Protein AF-A0A3M2D7F2-F1 (afdb_monomer)

Radius of gyration: 26.11 Å; Cα contacts (8 Å, |Δi|>4): 103; chains: 1; bounding box: 64×77×33 Å

pLDDT: mean 76.13, std 21.99, range [33.38, 97.88]

Secondary structure (DSSP, 8-state):
--TTTTTTSSTTSSGGGSS----------TTT---SSGGG---HHHHHHHHHHHHSHHHHHHHTS-TTS-HHHHHHHHHHHHHHHHTT-HHHHHHHHHHHHH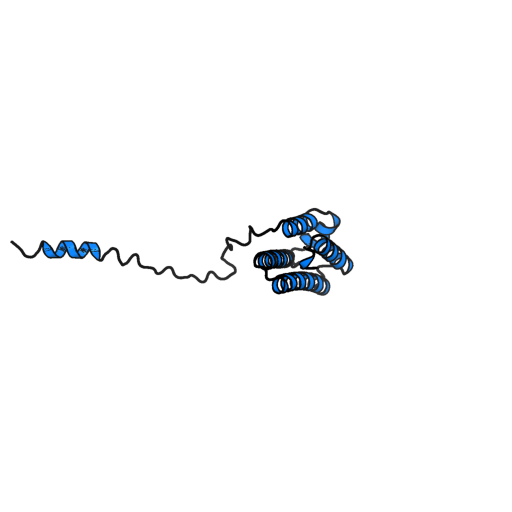HHHHHHHTTSS-HHHHHHHHHHHHHHS-GGG-

Structure (mmCIF, N/CA/C/O backbone):
data_AF-A0A3M2D7F2-F1
#
_entry.id   AF-A0A3M2D7F2-F1
#
loop_
_atom_site.group_PDB
_atom_site.id
_atom_site.type_symbol
_atom_site.label_atom_id
_atom_site.label_alt_id
_atom_site.label_comp_id
_atom_site.label_asym_id
_atom_site.label_entity_id
_atom_site.label_seq_id
_atom_site.pdbx_PDB_ins_code
_atom_site.Cartn_x
_atom_site.Cartn_y
_atom_site.Cartn_z
_atom_site.occupancy
_atom_site.B_iso_or_equiv
_atom_site.auth_seq_id
_atom_site.auth_comp_id
_atom_site.auth_asym_id
_atom_site.auth_atom_id
_atom_site.pdbx_PDB_model_num
ATOM 1 N N . MET A 1 1 ? -47.854 67.200 14.844 1.00 45.31 1 MET A N 1
ATOM 2 C CA . MET A 1 1 ? -46.432 66.848 15.008 1.00 45.31 1 MET A CA 1
ATOM 3 C C . MET A 1 1 ? -46.273 65.528 15.734 1.00 45.31 1 MET A C 1
ATOM 5 O O . MET A 1 1 ? -46.342 65.473 16.948 1.00 45.31 1 MET A O 1
ATOM 9 N N . ASP A 1 2 ? -46.026 64.422 15.066 1.00 41.78 2 ASP A N 1
ATOM 10 C CA . ASP A 1 2 ? -46.533 63.942 13.787 1.00 41.78 2 ASP A CA 1
ATOM 11 C C . ASP A 1 2 ? -46.157 62.465 13.748 1.00 41.78 2 ASP A C 1
ATOM 13 O O . ASP A 1 2 ? -45.165 62.039 14.342 1.00 41.78 2 ASP A O 1
ATOM 17 N N . ARG A 1 3 ? -46.994 61.667 13.094 1.00 46.88 3 ARG A N 1
ATOM 18 C CA . ARG A 1 3 ? -46.949 60.197 13.030 1.00 46.88 3 ARG A CA 1
ATOM 19 C C . ARG A 1 3 ? -45.682 59.619 12.358 1.00 46.88 3 ARG A C 1
ATOM 21 O O . ARG A 1 3 ? -45.641 58.436 12.043 1.00 46.88 3 ARG A O 1
ATOM 28 N N . THR A 1 4 ? -44.641 60.424 12.174 1.00 46.72 4 THR A N 1
ATOM 29 C CA . THR A 1 4 ? -43.382 60.137 11.476 1.00 46.72 4 THR A CA 1
ATOM 30 C C . THR A 1 4 ? -42.337 59.412 12.327 1.00 46.72 4 THR A C 1
ATOM 32 O O . THR A 1 4 ? -41.515 58.688 11.776 1.00 46.72 4 THR A O 1
ATOM 35 N N . VAL A 1 5 ? -42.371 59.516 13.661 1.00 43.91 5 VAL A N 1
ATOM 36 C CA . VAL A 1 5 ? -41.303 58.937 14.511 1.00 43.91 5 VAL A CA 1
ATOM 37 C C . VAL A 1 5 ? -41.438 57.414 14.696 1.00 43.91 5 VAL A C 1
ATOM 39 O O . VAL A 1 5 ? -40.446 56.724 14.910 1.00 43.91 5 VAL A O 1
ATOM 42 N N . LYS A 1 6 ? -42.640 56.841 14.534 1.00 41.06 6 LYS A N 1
ATOM 43 C CA . LYS A 1 6 ? -42.859 55.382 14.661 1.00 41.06 6 LYS A CA 1
ATOM 44 C C . LYS A 1 6 ? -42.494 54.573 13.408 1.00 41.06 6 LYS A C 1
ATOM 46 O O . LYS A 1 6 ? -42.413 53.354 13.493 1.00 41.06 6 LYS A O 1
ATOM 51 N N . LEU A 1 7 ? -42.244 55.228 12.273 1.00 44.34 7 LEU A N 1
ATOM 52 C CA . LEU A 1 7 ? -41.902 54.556 11.012 1.00 44.34 7 LEU A CA 1
ATOM 53 C C . LEU A 1 7 ? -40.397 54.295 10.843 1.00 44.34 7 LEU A C 1
ATOM 55 O O . LEU A 1 7 ? -40.018 53.440 10.052 1.00 44.34 7 LEU A O 1
ATOM 59 N N . ILE A 1 8 ? -39.534 54.968 11.610 1.00 46.22 8 ILE A N 1
ATOM 60 C CA . ILE A 1 8 ? -38.073 54.865 11.433 1.00 46.22 8 ILE A CA 1
ATOM 61 C C . ILE A 1 8 ? -37.470 53.715 12.259 1.00 46.22 8 ILE A C 1
ATOM 63 O O . ILE A 1 8 ? -36.485 53.108 11.847 1.00 46.22 8 ILE A O 1
ATOM 67 N N . ALA A 1 9 ? -38.097 53.321 13.371 1.00 42.78 9 ALA A N 1
ATOM 68 C CA . ALA A 1 9 ? -37.600 52.222 14.206 1.00 42.78 9 ALA A CA 1
ATOM 69 C C . ALA A 1 9 ? -37.859 50.817 13.619 1.00 42.78 9 ALA A C 1
ATOM 71 O O . ALA A 1 9 ? -37.207 49.859 14.020 1.00 42.78 9 ALA A O 1
ATOM 72 N N . ILE A 1 10 ? -38.775 50.684 12.653 1.00 44.88 10 ILE A N 1
ATOM 73 C CA . ILE A 1 10 ? -39.097 49.400 12.002 1.00 44.88 10 ILE A CA 1
ATOM 74 C C . ILE A 1 10 ? -38.230 49.173 10.747 1.00 44.88 10 ILE A C 1
ATOM 76 O O . ILE A 1 10 ? -38.023 48.037 10.328 1.00 44.88 10 ILE A O 1
ATOM 80 N N . ALA A 1 11 ? -37.627 50.230 10.193 1.00 42.97 11 ALA A N 1
ATOM 81 C CA . ALA A 1 11 ? -36.791 50.143 8.994 1.00 42.97 11 ALA A CA 1
ATOM 82 C C . ALA A 1 11 ? -35.358 49.631 9.252 1.00 42.97 11 ALA A C 1
ATOM 84 O O . ALA A 1 11 ? -34.686 49.235 8.305 1.00 42.97 11 ALA A O 1
ATOM 85 N N . MET A 1 12 ? -34.887 49.592 10.506 1.00 42.97 12 MET A N 1
ATOM 86 C CA . MET A 1 12 ? -33.521 49.136 10.833 1.00 42.97 12 MET A CA 1
ATOM 87 C C . MET A 1 12 ? -33.427 47.682 11.326 1.00 42.97 12 MET A C 1
ATOM 89 O O . MET A 1 12 ? -32.324 47.172 11.489 1.00 42.97 12 MET A O 1
ATOM 93 N N . ALA A 1 13 ? -34.553 46.985 11.515 1.00 42.62 13 ALA A N 1
ATOM 94 C CA . ALA A 1 13 ? -34.567 45.564 11.889 1.00 42.62 13 ALA A CA 1
ATOM 95 C C . ALA A 1 13 ? -34.764 44.609 10.691 1.00 42.62 13 ALA A C 1
ATOM 97 O O . ALA A 1 13 ? -34.622 43.399 10.838 1.00 42.62 13 ALA A O 1
ATOM 98 N N . LEU A 1 14 ? -35.063 45.136 9.497 1.00 42.59 14 LEU A N 1
ATOM 99 C CA . LEU A 1 14 ? -35.312 44.346 8.279 1.00 42.59 14 LEU A CA 1
ATOM 100 C C . LEU A 1 14 ? -34.139 44.335 7.285 1.00 42.59 14 LEU A C 1
ATOM 102 O O . LEU A 1 14 ? -34.139 43.537 6.353 1.00 42.59 14 LEU A O 1
ATOM 106 N N . THR A 1 15 ? -33.097 45.136 7.509 1.00 49.09 15 THR A N 1
ATOM 107 C CA . THR A 1 15 ? -31.839 45.086 6.740 1.00 49.09 15 THR A CA 1
ATOM 108 C C . THR A 1 15 ? -30.845 44.041 7.260 1.00 49.09 15 THR A C 1
ATOM 110 O O . THR A 1 15 ? -29.879 43.729 6.571 1.00 49.09 15 THR A O 1
ATOM 113 N N . ALA A 1 16 ? -31.108 43.429 8.420 1.00 45.62 16 ALA A N 1
ATOM 114 C CA . ALA A 1 16 ? -30.289 42.355 8.992 1.00 45.62 16 ALA A CA 1
ATOM 115 C C . ALA A 1 16 ? -30.679 40.936 8.512 1.00 45.62 16 ALA A C 1
ATOM 117 O O . ALA A 1 16 ? -30.051 39.962 8.914 1.00 45.62 16 ALA A O 1
ATOM 118 N N . LEU A 1 17 ? -31.688 40.804 7.639 1.00 47.94 17 LEU A N 1
ATOM 119 C CA . LEU A 1 17 ? -32.205 39.515 7.142 1.00 47.94 17 LEU A CA 1
ATOM 120 C C . LEU A 1 17 ? -31.949 39.252 5.649 1.00 47.94 17 LEU A C 1
ATOM 122 O O . LEU A 1 17 ? -32.440 38.265 5.112 1.00 47.94 17 LEU A O 1
ATOM 126 N N . MET A 1 18 ? -31.136 40.076 4.982 1.00 45.03 18 MET A N 1
ATOM 127 C CA . MET A 1 18 ? -30.613 39.757 3.640 1.00 45.03 18 MET A CA 1
ATOM 128 C C . MET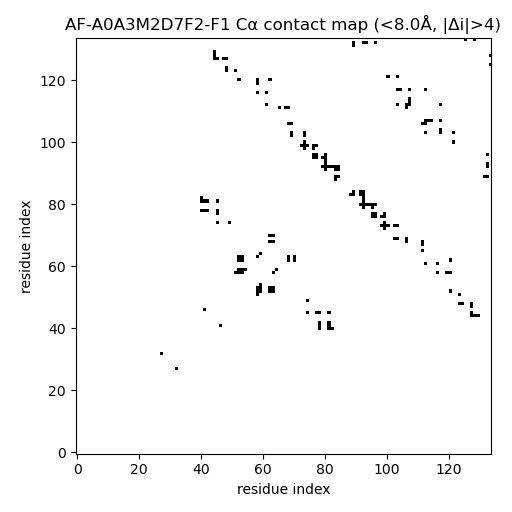 A 1 18 ? -29.109 39.440 3.629 1.00 45.03 18 MET A C 1
ATOM 130 O O . MET A 1 18 ? -28.521 39.225 2.576 1.00 45.03 18 MET A O 1
ATOM 134 N N . TRP A 1 19 ? -28.517 39.275 4.818 1.00 50.19 19 TRP A N 1
ATOM 135 C CA . TRP A 1 19 ? -27.337 38.432 5.072 1.00 50.19 19 TRP A CA 1
ATOM 136 C C . TRP A 1 19 ? -27.761 36.969 5.314 1.00 50.19 19 TRP A C 1
ATOM 138 O O . TRP A 1 19 ? -27.302 36.293 6.229 1.00 50.19 19 TRP A O 1
ATOM 148 N N . GLY A 1 20 ? -28.708 36.492 4.508 1.00 40.38 20 GLY A N 1
ATOM 149 C CA . GLY A 1 20 ? -29.289 35.161 4.595 1.00 40.38 20 GLY A CA 1
ATOM 150 C C . GLY A 1 20 ? -28.922 34.345 3.369 1.00 40.38 20 GLY A C 1
ATOM 151 O O . GLY A 1 20 ? -29.692 34.284 2.422 1.00 40.38 20 GLY A O 1
ATOM 152 N N . GLY A 1 21 ? -27.736 33.741 3.407 1.00 46.91 21 GLY A N 1
ATOM 153 C CA . GLY A 1 21 ? -27.504 32.407 2.860 1.00 46.91 21 GLY A CA 1
ATOM 154 C C . GLY A 1 21 ? -28.027 32.116 1.454 1.00 46.91 21 GLY A C 1
ATOM 155 O O . GLY A 1 21 ? -28.914 31.290 1.281 1.00 46.91 21 GLY A O 1
ATOM 156 N N . TRP A 1 22 ? -27.345 32.646 0.445 1.00 41.69 22 TRP A N 1
ATOM 157 C CA . TRP A 1 22 ? -26.920 31.775 -0.647 1.00 41.69 22 TRP A CA 1
ATOM 158 C C . TRP A 1 22 ? -25.401 31.685 -0.610 1.00 41.69 22 TRP A C 1
ATOM 160 O O . TRP A 1 22 ? -24.687 32.188 -1.471 1.00 41.69 22 TRP A O 1
ATOM 170 N N . SER A 1 23 ? -24.895 30.965 0.393 1.00 40.62 23 SER A N 1
ATOM 171 C CA . SER A 1 23 ? -23.857 30.002 0.064 1.00 40.62 23 SER A CA 1
ATOM 172 C C . SER A 1 23 ? -24.482 29.097 -0.990 1.00 40.62 23 SER A C 1
ATOM 174 O O . SER A 1 23 ? -25.218 28.161 -0.681 1.00 40.62 23 SER A O 1
ATOM 176 N N . SER A 1 24 ? -24.231 29.397 -2.265 1.00 40.66 24 SER A N 1
ATOM 177 C CA . SER A 1 24 ? -24.163 28.320 -3.231 1.00 40.66 24 SER A CA 1
ATOM 178 C C . SER A 1 24 ? -23.282 27.276 -2.556 1.00 40.66 24 SER A C 1
ATOM 180 O O . SER A 1 24 ? -22.095 27.528 -2.329 1.00 40.66 24 SER A O 1
ATOM 182 N N . MET A 1 25 ? -23.856 26.136 -2.172 1.00 43.34 25 MET A N 1
ATOM 183 C CA . MET A 1 25 ? -23.100 24.899 -2.203 1.00 43.34 25 MET A CA 1
ATOM 184 C C . MET A 1 25 ? -22.663 24.795 -3.658 1.00 43.34 25 MET A C 1
ATOM 186 O O . MET A 1 25 ? -23.358 24.240 -4.506 1.00 43.34 25 MET A O 1
ATOM 190 N N . GLY A 1 26 ? -21.561 25.477 -3.973 1.00 37.84 26 GLY A N 1
ATOM 191 C CA . GLY A 1 26 ? -20.763 25.140 -5.113 1.00 37.84 26 GLY A CA 1
ATOM 192 C C . GLY A 1 26 ? -20.439 23.695 -4.841 1.00 37.84 26 GLY A C 1
ATOM 193 O O . GLY A 1 26 ? -19.699 23.394 -3.907 1.00 37.84 26 GLY A O 1
ATOM 194 N N . TYR A 1 27 ? -21.078 22.810 -5.594 1.00 42.88 27 TYR A N 1
ATOM 195 C CA . TYR A 1 27 ? -20.481 21.533 -5.894 1.00 42.88 27 TYR A CA 1
ATOM 196 C C . TYR A 1 27 ? -19.152 21.903 -6.542 1.00 42.88 27 TYR A C 1
ATOM 198 O O . TYR A 1 27 ? -19.071 22.167 -7.742 1.00 42.88 27 TYR A O 1
ATOM 206 N N . THR A 1 28 ? -18.127 22.073 -5.708 1.00 38.19 28 THR A N 1
ATOM 207 C CA . THR A 1 28 ? -16.758 22.017 -6.159 1.00 38.19 28 THR A CA 1
ATOM 208 C C . THR A 1 28 ? -16.678 20.673 -6.843 1.00 38.19 28 THR A C 1
ATOM 210 O O . THR A 1 28 ? -16.961 19.631 -6.255 1.00 38.19 28 THR A O 1
ATOM 213 N N . ALA A 1 29 ? -16.422 20.703 -8.144 1.00 42.41 29 ALA A N 1
ATOM 214 C CA . ALA A 1 29 ? -16.105 19.485 -8.843 1.00 42.41 29 ALA A CA 1
ATOM 215 C C . ALA A 1 29 ? -14.951 18.821 -8.075 1.00 42.41 29 ALA A C 1
ATOM 217 O O . ALA A 1 29 ? -14.023 19.527 -7.667 1.00 42.41 29 ALA A O 1
ATOM 218 N N . ASP A 1 30 ? -15.013 17.503 -7.865 1.00 47.97 30 ASP A N 1
ATOM 219 C CA . ASP A 1 30 ? -14.038 16.723 -7.073 1.00 47.97 30 ASP A CA 1
ATOM 220 C C . ASP A 1 30 ? -12.563 16.968 -7.470 1.00 47.97 30 ASP A C 1
ATOM 222 O O . ASP A 1 30 ? -11.648 16.577 -6.753 1.00 47.97 30 ASP A O 1
ATOM 226 N N . TRP A 1 31 ? -12.311 17.632 -8.603 1.00 47.31 31 TRP A N 1
ATOM 227 C CA . TRP A 1 31 ? -10.991 18.009 -9.103 1.00 47.31 31 TRP A CA 1
ATOM 228 C C . TRP A 1 31 ? -10.488 19.418 -8.704 1.00 47.31 31 TRP A C 1
ATOM 230 O O . TRP A 1 31 ? -9.307 19.683 -8.906 1.00 47.31 31 TRP A O 1
ATOM 240 N N . ILE A 1 32 ? -11.324 20.321 -8.157 1.00 38.47 32 ILE A N 1
ATOM 241 C CA . ILE A 1 32 ? -10.927 21.695 -7.736 1.00 38.47 32 ILE A CA 1
ATOM 242 C C . ILE A 1 32 ? -10.887 21.863 -6.214 1.00 38.47 32 ILE A C 1
ATOM 244 O O . ILE A 1 32 ? -10.287 22.814 -5.723 1.00 38.47 32 ILE A O 1
ATOM 248 N N . SER A 1 33 ? -11.489 20.966 -5.433 1.00 33.38 33 SER A N 1
ATOM 249 C CA . SER A 1 33 ? -11.321 21.038 -3.983 1.00 33.38 33 SER A CA 1
ATOM 250 C C . SER A 1 33 ? -9.930 20.498 -3.632 1.00 33.38 33 SER A C 1
ATOM 252 O O . SER A 1 33 ? -9.706 19.301 -3.821 1.00 33.38 33 SER A O 1
ATOM 254 N N . PRO A 1 34 ? -8.982 21.296 -3.100 1.00 42.19 34 PRO A N 1
ATOM 255 C CA . PRO A 1 34 ? -7.897 20.705 -2.339 1.00 42.19 34 PRO A CA 1
ATOM 256 C C . PRO A 1 34 ? -8.578 20.121 -1.106 1.00 42.19 34 PRO A C 1
ATOM 258 O O . PRO A 1 34 ? -8.902 20.864 -0.187 1.00 42.19 34 PRO A O 1
ATOM 261 N N . VAL A 1 35 ? -8.941 18.837 -1.145 1.00 44.94 35 VAL A N 1
ATOM 262 C CA . VAL A 1 35 ? -9.627 18.164 -0.038 1.00 44.94 35 VAL A CA 1
ATOM 263 C C . VAL A 1 35 ? -8.841 18.458 1.243 1.00 44.94 35 VAL A C 1
ATOM 265 O O . VAL A 1 35 ? -7.711 17.981 1.378 1.00 44.94 35 VAL A O 1
ATOM 268 N N . PRO A 1 36 ? -9.381 19.249 2.184 1.00 50.72 36 PRO A N 1
ATOM 269 C CA . PRO A 1 36 ? -8.696 19.531 3.424 1.00 50.72 36 PRO A CA 1
ATOM 270 C C . PRO A 1 36 ? -9.141 18.471 4.431 1.00 50.72 36 PRO A C 1
ATOM 272 O O . PRO A 1 36 ? -10.036 18.737 5.213 1.00 50.72 36 PRO A O 1
ATOM 275 N N . GLU A 1 37 ? -8.572 17.257 4.359 1.00 45.56 37 GLU A N 1
ATOM 276 C CA . GLU A 1 37 ? -8.590 16.262 5.460 1.00 45.56 37 GLU A CA 1
ATOM 277 C C . GLU A 1 37 ? -7.792 14.974 5.156 1.00 45.56 37 GLU A C 1
ATOM 279 O O . GLU A 1 37 ? -7.288 14.332 6.076 1.00 45.56 37 GLU A O 1
ATOM 284 N N . GLU A 1 38 ? -7.578 14.612 3.882 1.00 43.28 38 GLU A N 1
ATOM 285 C CA . GLU A 1 38 ? -6.866 13.369 3.505 1.00 43.28 38 GLU A CA 1
ATOM 286 C C . GLU A 1 38 ? -5.337 13.417 3.723 1.00 43.28 38 GLU A C 1
ATOM 288 O O . GLU A 1 38 ? -4.666 12.389 3.644 1.00 43.28 38 GLU A O 1
ATOM 293 N N . ALA A 1 39 ? -4.774 14.587 4.047 1.00 42.62 39 ALA A N 1
ATOM 294 C CA . ALA A 1 39 ? -3.344 14.762 4.319 1.00 42.62 39 ALA A CA 1
ATOM 295 C C . ALA A 1 39 ? -2.899 14.279 5.719 1.00 42.62 39 ALA A C 1
ATOM 297 O O . ALA A 1 39 ? -1.703 14.136 5.948 1.00 42.62 39 ALA A O 1
ATOM 298 N N . ASN A 1 40 ? -3.831 14.002 6.643 1.00 48.78 40 ASN A N 1
ATOM 299 C CA . ASN A 1 40 ? -3.517 13.734 8.059 1.00 48.78 40 ASN A CA 1
ATOM 300 C C . ASN A 1 40 ? -3.854 12.319 8.553 1.00 48.78 40 ASN A C 1
ATOM 302 O O . AS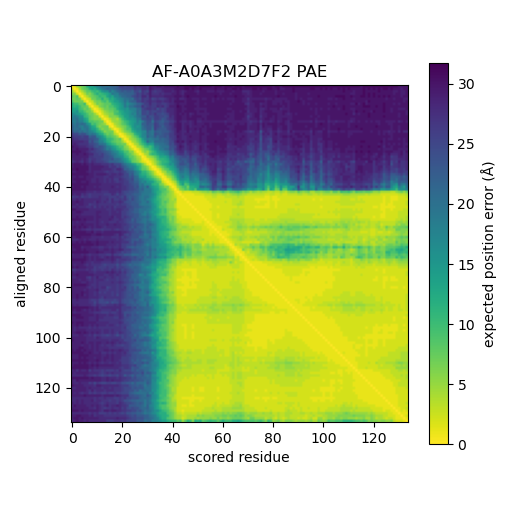N A 1 40 ? -3.736 12.044 9.746 1.00 48.78 40 ASN A O 1
ATOM 306 N N . LEU A 1 41 ? -4.263 11.401 7.678 1.00 53.69 41 LEU A N 1
ATOM 307 C CA . LEU A 1 41 ? -4.546 10.017 8.075 1.00 53.69 41 LEU A CA 1
ATOM 308 C C . LEU A 1 41 ? -3.425 9.070 7.658 1.00 53.69 41 LEU A C 1
ATOM 310 O O . LEU A 1 41 ? -3.687 8.026 7.078 1.00 53.69 41 LEU A O 1
ATOM 314 N N . GLN A 1 42 ? -2.179 9.410 7.985 1.00 61.84 42 GLN A N 1
ATO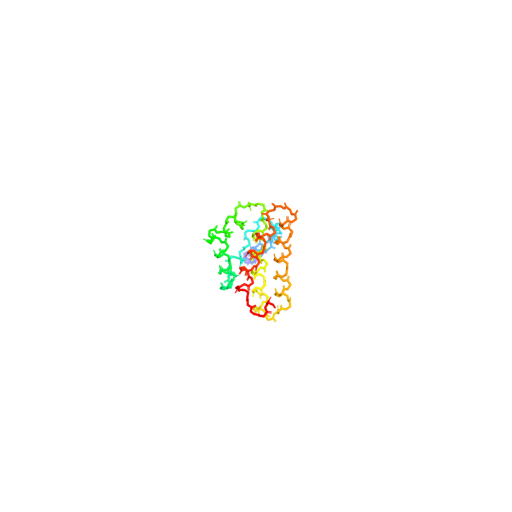M 315 C CA . GLN A 1 42 ? -1.125 8.404 8.019 1.00 61.84 42 GLN A CA 1
ATOM 316 C C . GLN A 1 42 ? -1.189 7.719 9.382 1.00 61.84 42 GLN A C 1
ATOM 318 O O . GLN A 1 42 ? -0.598 8.186 10.350 1.00 61.84 42 GLN A O 1
ATOM 323 N N . SER A 1 43 ? -1.938 6.620 9.493 1.00 81.75 43 SER A N 1
ATOM 324 C CA . SER A 1 43 ? -1.614 5.676 10.567 1.00 81.75 43 SER A CA 1
ATOM 325 C C . SER A 1 43 ? -0.150 5.273 10.412 1.00 81.75 43 SER A C 1
ATOM 327 O O . SER A 1 43 ? 0.286 5.092 9.273 1.00 81.75 43 SER A O 1
ATOM 329 N N . ASP A 1 44 ? 0.568 5.089 11.518 1.00 89.62 44 ASP A N 1
ATOM 330 C CA . ASP A 1 44 ? 2.020 4.860 11.514 1.00 89.62 44 ASP A CA 1
ATOM 331 C C . ASP A 1 44 ? 2.462 3.812 10.480 1.00 89.62 44 ASP A C 1
ATOM 333 O O . ASP A 1 44 ? 3.414 4.034 9.742 1.00 89.62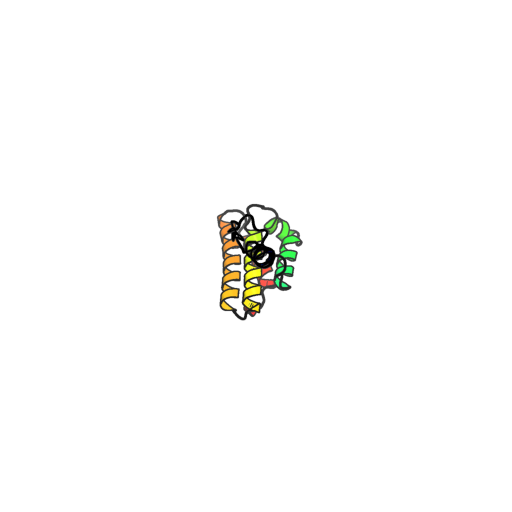 44 ASP A O 1
ATOM 337 N N . TRP A 1 45 ? 1.706 2.720 10.325 1.00 91.81 45 TRP A N 1
ATOM 338 C CA . TRP A 1 45 ? 2.019 1.669 9.354 1.00 91.81 45 TRP A CA 1
ATOM 339 C C . TRP A 1 45 ? 1.924 2.117 7.882 1.00 91.81 45 TRP A C 1
ATOM 341 O O . TRP A 1 45 ? 2.751 1.715 7.067 1.00 91.81 45 TRP A O 1
ATOM 351 N N . VAL A 1 46 ? 0.976 2.993 7.523 1.00 92.81 46 VAL A N 1
ATOM 352 C CA . VAL A 1 46 ? 0.886 3.547 6.158 1.00 92.81 46 VAL A CA 1
ATOM 353 C C . VAL A 1 46 ? 2.005 4.558 5.918 1.00 92.81 46 VAL A C 1
ATOM 355 O O . VAL A 1 46 ? 2.562 4.594 4.821 1.00 92.81 46 VAL A O 1
ATOM 358 N N . ALA A 1 47 ? 2.376 5.340 6.941 1.00 90.12 47 ALA A N 1
ATOM 359 C CA . ALA A 1 47 ? 3.536 6.229 6.876 1.00 90.12 47 ALA A CA 1
ATOM 360 C C . ALA A 1 47 ? 4.814 5.431 6.590 1.00 90.12 47 ALA A C 1
ATOM 362 O O . ALA A 1 47 ? 5.574 5.782 5.689 1.00 90.12 47 ALA A O 1
ATOM 363 N N . THR A 1 48 ? 5.017 4.326 7.317 1.00 92.19 48 THR A N 1
ATOM 364 C CA . THR A 1 48 ? 6.152 3.418 7.127 1.00 92.19 48 THR A CA 1
ATOM 365 C C . THR A 1 48 ? 6.172 2.833 5.720 1.00 92.19 48 THR A C 1
ATOM 367 O O . THR A 1 48 ? 7.205 2.916 5.063 1.00 92.19 48 THR A O 1
ATOM 370 N N . ILE A 1 49 ? 5.040 2.325 5.219 1.00 93.00 49 ILE A N 1
ATOM 371 C CA . ILE A 1 49 ? 4.927 1.811 3.845 1.00 93.00 49 ILE A CA 1
ATOM 372 C C . ILE A 1 49 ? 5.300 2.884 2.823 1.00 93.00 49 ILE A C 1
ATOM 374 O O . ILE A 1 49 ? 6.137 2.652 1.953 1.00 93.00 49 ILE A O 1
ATOM 378 N N . ASN A 1 50 ? 4.701 4.072 2.928 1.00 90.81 50 ASN A N 1
ATOM 379 C CA . ASN A 1 50 ? 4.964 5.161 1.995 1.00 90.81 50 ASN A CA 1
ATOM 380 C C . ASN A 1 50 ? 6.439 5.588 2.033 1.00 90.81 50 ASN A C 1
ATOM 382 O O . ASN A 1 50 ? 7.042 5.838 0.989 1.00 90.81 50 ASN A O 1
ATOM 386 N N . ASN A 1 51 ? 7.030 5.641 3.228 1.00 90.69 51 ASN A N 1
ATOM 387 C CA . ASN A 1 51 ? 8.436 5.962 3.402 1.00 90.69 51 ASN A CA 1
ATOM 388 C C . ASN A 1 51 ? 9.346 4.885 2.796 1.00 90.69 51 ASN A C 1
ATOM 390 O O . ASN A 1 51 ? 10.256 5.229 2.048 1.00 90.69 51 ASN A O 1
ATOM 394 N N . GLU A 1 52 ? 9.107 3.598 3.058 1.00 90.88 52 GLU A N 1
ATOM 395 C CA . GLU A 1 52 ? 9.924 2.519 2.488 1.00 90.88 52 GLU A CA 1
ATOM 396 C C . GLU A 1 52 ? 9.830 2.487 0.959 1.00 90.88 52 GLU A C 1
ATOM 398 O O . GLU A 1 52 ? 10.866 2.431 0.301 1.00 90.88 52 GLU A O 1
ATOM 403 N N . LEU A 1 53 ? 8.633 2.647 0.382 1.00 90.19 53 LEU A N 1
ATOM 404 C CA . LEU A 1 53 ? 8.453 2.744 -1.075 1.00 90.19 53 LEU A CA 1
ATOM 405 C C . LEU A 1 53 ? 9.172 3.943 -1.694 1.00 90.19 53 LEU A C 1
ATOM 407 O O . LEU A 1 53 ? 9.571 3.885 -2.852 1.00 90.19 53 LEU A O 1
ATOM 411 N N . SER A 1 54 ? 9.326 5.031 -0.938 1.00 86.69 54 SER A N 1
ATOM 412 C CA . SER A 1 54 ? 9.907 6.279 -1.440 1.00 86.69 54 SER A CA 1
ATOM 413 C C . SER A 1 54 ? 11.404 6.420 -1.170 1.00 86.69 54 SER A C 1
ATOM 415 O O . SER A 1 54 ? 12.043 7.278 -1.777 1.00 86.69 54 SER A O 1
ATOM 417 N N . THR A 1 55 ? 11.973 5.633 -0.252 1.00 86.56 55 THR A N 1
ATOM 418 C CA . THR A 1 55 ? 13.360 5.811 0.223 1.00 86.56 55 THR A CA 1
ATOM 419 C C . THR A 1 55 ? 14.249 4.591 0.027 1.00 86.56 55 THR A C 1
ATOM 421 O O . THR A 1 55 ? 15.458 4.763 -0.106 1.00 86.56 55 THR A O 1
ATOM 424 N N . ASN A 1 56 ? 13.695 3.377 -0.033 1.00 89.81 56 ASN A N 1
ATOM 425 C CA . ASN A 1 56 ? 14.468 2.188 -0.377 1.00 89.81 56 ASN A CA 1
ATOM 426 C C . ASN A 1 56 ? 14.919 2.296 -1.842 1.00 89.81 56 ASN A C 1
ATOM 428 O O . ASN A 1 56 ? 14.077 2.492 -2.713 1.00 89.81 56 ASN A O 1
ATOM 432 N N . GLU A 1 57 ? 16.222 2.199 -2.117 1.00 85.88 57 GLU A N 1
ATOM 433 C CA . GLU A 1 57 ? 16.759 2.424 -3.466 1.00 85.88 57 GLU A CA 1
ATOM 434 C C . GLU A 1 57 ? 16.121 1.508 -4.513 1.00 85.88 57 GLU A C 1
ATOM 436 O O . GLU A 1 57 ? 15.716 2.003 -5.563 1.00 85.88 57 GLU A O 1
ATOM 441 N N . ASP A 1 58 ? 15.936 0.225 -4.202 1.00 87.00 58 ASP A N 1
ATOM 442 C CA . ASP A 1 58 ? 15.345 -0.746 -5.124 1.00 87.00 58 ASP A CA 1
ATOM 443 C C . ASP A 1 58 ? 13.864 -0.436 -5.379 1.00 87.00 58 ASP A C 1
ATOM 445 O O . ASP A 1 58 ? 13.410 -0.374 -6.522 1.00 87.00 58 ASP A O 1
ATOM 449 N N . LEU A 1 59 ? 13.101 -0.164 -4.315 1.00 86.50 59 LEU A N 1
ATOM 450 C CA . LEU A 1 59 ? 11.659 0.082 -4.423 1.00 86.50 59 LEU A CA 1
ATOM 451 C C . LEU A 1 59 ? 11.332 1.469 -4.964 1.00 86.50 59 LEU A C 1
ATOM 453 O O . LEU A 1 59 ? 10.313 1.634 -5.625 1.00 86.50 59 LEU A O 1
ATOM 457 N N . ARG A 1 60 ? 12.178 2.470 -4.723 1.00 85.75 60 ARG A N 1
ATOM 458 C CA . ARG A 1 60 ? 11.945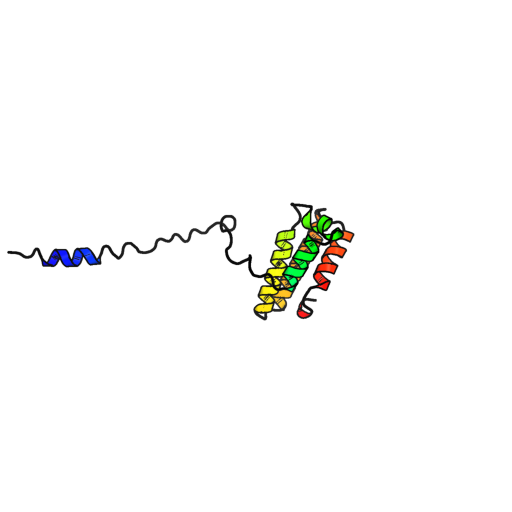 3.845 -5.171 1.00 85.75 60 ARG A CA 1
ATOM 459 C C . ARG A 1 60 ? 11.920 3.918 -6.689 1.00 85.75 60 ARG A C 1
ATOM 461 O O . ARG A 1 60 ? 11.027 4.554 -7.250 1.00 85.75 60 ARG A O 1
ATOM 468 N N . TRP A 1 61 ? 12.858 3.250 -7.357 1.00 83.44 61 TRP A N 1
ATOM 469 C CA . TRP A 1 61 ? 12.915 3.231 -8.821 1.00 83.44 61 TRP A CA 1
ATOM 470 C C . TRP A 1 61 ? 11.771 2.446 -9.462 1.00 83.44 61 TRP A C 1
ATOM 472 O O . TRP A 1 61 ? 11.383 2.755 -10.583 1.00 83.44 61 TRP A O 1
ATOM 482 N N . ILE A 1 62 ? 11.208 1.483 -8.739 1.00 83.69 62 ILE A N 1
ATOM 483 C CA . ILE A 1 62 ? 10.051 0.703 -9.175 1.00 83.69 62 ILE A CA 1
ATOM 484 C C . ILE A 1 62 ? 8.763 1.492 -8.950 1.00 83.69 62 ILE A C 1
ATOM 486 O O . ILE A 1 62 ? 7.954 1.696 -9.851 1.00 83.69 62 ILE A O 1
ATOM 490 N N . PHE A 1 63 ? 8.564 1.929 -7.712 1.00 80.94 63 PHE A N 1
ATOM 491 C CA . PHE A 1 63 ? 7.288 2.432 -7.257 1.00 80.94 63 PHE A CA 1
ATOM 492 C C . PHE A 1 63 ? 7.107 3.894 -7.602 1.00 80.94 63 PHE A C 1
ATOM 494 O O . PHE A 1 63 ? 6.024 4.225 -8.041 1.00 80.94 63 PHE A O 1
ATOM 501 N N . THR A 1 64 ? 8.122 4.752 -7.439 1.00 79.69 64 THR A N 1
ATOM 502 C CA . THR A 1 64 ? 7.965 6.219 -7.553 1.00 79.69 64 THR A CA 1
ATOM 503 C C . THR A 1 64 ? 8.353 6.806 -8.908 1.00 79.69 64 THR A C 1
ATOM 505 O O . THR A 1 64 ? 8.007 7.948 -9.203 1.00 79.69 64 THR A O 1
ATOM 508 N N . ASN A 1 65 ? 9.066 6.047 -9.740 1.00 75.31 65 ASN A N 1
ATOM 509 C CA . ASN A 1 65 ? 9.709 6.584 -10.938 1.00 75.31 65 ASN A CA 1
ATOM 510 C C . ASN A 1 65 ? 8.742 6.829 -12.107 1.00 75.31 65 ASN A C 1
ATOM 512 O O . ASN A 1 65 ? 8.951 7.765 -12.876 1.00 75.31 65 ASN A O 1
ATOM 516 N N . ASP A 1 66 ? 7.689 6.017 -12.252 1.00 75.50 66 ASP A N 1
ATOM 517 C CA . ASP A 1 66 ? 6.715 6.196 -13.334 1.00 75.50 66 ASP A CA 1
ATOM 518 C C . ASP A 1 66 ? 5.542 7.089 -12.881 1.00 75.50 66 ASP A C 1
ATOM 520 O O . ASP A 1 66 ? 4.724 6.655 -12.065 1.00 75.50 66 ASP A O 1
ATOM 524 N N . PRO A 1 67 ? 5.391 8.313 -13.425 1.00 74.06 67 PRO A N 1
ATOM 525 C CA . PRO A 1 67 ? 4.290 9.210 -13.072 1.00 74.06 67 PRO A CA 1
ATOM 526 C C . PRO A 1 67 ? 2.904 8.698 -13.503 1.00 74.06 67 PRO A C 1
ATOM 528 O O . PRO A 1 67 ? 1.892 9.261 -13.085 1.00 74.06 67 PRO A O 1
ATOM 531 N N . ARG A 1 68 ? 2.829 7.669 -14.356 1.00 76.38 68 ARG A N 1
ATOM 532 C CA . ARG A 1 68 ? 1.578 7.021 -14.785 1.00 76.38 68 ARG A CA 1
ATOM 533 C C . ARG A 1 68 ? 1.139 5.918 -13.830 1.00 76.38 68 ARG A C 1
ATOM 535 O O . ARG A 1 68 ? -0.031 5.531 -13.855 1.00 76.38 68 ARG A O 1
ATOM 542 N N . ALA A 1 69 ? 2.051 5.421 -12.998 1.00 77.94 69 ALA A N 1
ATOM 543 C CA . ALA A 1 69 ? 1.753 4.357 -12.060 1.00 77.94 69 ALA A CA 1
ATOM 544 C C . ALA A 1 69 ? 0.733 4.823 -10.998 1.00 77.94 69 ALA A C 1
ATOM 546 O O . ALA A 1 69 ? 0.756 5.978 -10.558 1.00 77.94 69 ALA A O 1
ATOM 547 N N . PRO A 1 70 ? -0.164 3.939 -10.524 1.00 85.94 70 PRO A N 1
ATOM 548 C CA . PRO A 1 70 ? -1.268 4.300 -9.632 1.00 85.94 70 PRO A CA 1
ATOM 549 C C . PRO A 1 70 ? -0.846 4.518 -8.162 1.00 85.94 70 PRO A C 1
ATOM 551 O O . PRO A 1 70 ? -1.640 4.296 -7.248 1.00 85.94 70 PRO A O 1
ATOM 554 N N . GLN A 1 71 ? 0.375 4.995 -7.914 1.00 86.69 71 GLN A N 1
ATOM 555 C CA . GLN A 1 71 ? 1.018 5.127 -6.597 1.00 86.69 71 GLN A CA 1
ATOM 556 C C . GLN A 1 71 ? 0.135 5.850 -5.572 1.00 86.69 71 GLN A C 1
ATOM 558 O O . GLN A 1 71 ? -0.185 5.327 -4.505 1.00 86.69 71 GLN A O 1
ATOM 563 N N . SER A 1 72 ? -0.335 7.049 -5.927 1.00 86.25 72 SER A N 1
ATOM 564 C CA . SER A 1 72 ? -1.180 7.876 -5.057 1.00 86.25 72 SER A CA 1
ATOM 565 C C . SER A 1 72 ? -2.534 7.223 -4.766 1.00 86.25 72 SER A C 1
ATOM 567 O O . SER A 1 72 ? -3.146 7.468 -3.727 1.00 86.25 72 SER A O 1
ATOM 569 N N . LYS A 1 73 ? -3.029 6.377 -5.676 1.00 90.62 73 LYS A N 1
ATOM 570 C CA . LYS A 1 73 ? -4.279 5.635 -5.500 1.00 90.62 73 LYS A CA 1
ATOM 571 C C . LYS A 1 73 ? -4.078 4.428 -4.578 1.00 90.62 73 LYS A C 1
ATOM 573 O O . LYS A 1 73 ? -4.926 4.216 -3.716 1.00 90.62 73 LYS A O 1
ATOM 578 N N . ILE A 1 74 ? -2.949 3.726 -4.695 1.00 92.44 74 ILE A N 1
ATOM 579 C CA . ILE A 1 74 ? -2.537 2.646 -3.783 1.00 92.44 74 ILE A CA 1
ATOM 580 C C . ILE A 1 74 ? -2.441 3.184 -2.348 1.00 92.44 74 ILE A C 1
ATOM 582 O O . ILE A 1 74 ? -3.159 2.709 -1.471 1.00 92.44 74 ILE A O 1
ATOM 586 N N . ILE A 1 75 ? -1.654 4.243 -2.115 1.00 92.38 75 ILE A N 1
ATOM 587 C CA . ILE A 1 75 ? -1.491 4.837 -0.774 1.00 92.38 75 ILE A CA 1
ATOM 588 C C . ILE A 1 75 ? -2.827 5.333 -0.205 1.00 92.38 75 ILE A C 1
ATOM 590 O O . ILE A 1 75 ? -3.127 5.135 0.972 1.00 92.38 75 ILE A O 1
ATOM 594 N N . ARG A 1 76 ? -3.687 5.920 -1.042 1.00 91.56 76 ARG A N 1
ATOM 595 C CA . ARG A 1 76 ? -5.029 6.350 -0.627 1.00 91.56 76 ARG A CA 1
ATOM 596 C C . ARG A 1 76 ? -5.918 5.187 -0.190 1.00 91.56 76 ARG A C 1
ATOM 598 O O . ARG A 1 76 ? -6.664 5.347 0.774 1.00 91.56 76 ARG A O 1
ATOM 605 N N . TYR A 1 77 ? -5.860 4.034 -0.855 1.00 95.19 77 TYR A N 1
ATOM 606 C CA . TYR A 1 77 ? -6.587 2.856 -0.384 1.00 95.19 77 TYR A CA 1
ATOM 607 C C . TYR A 1 77 ? -6.054 2.358 0.960 1.00 95.19 77 TYR A C 1
ATOM 609 O O . TYR A 1 77 ? -6.856 2.075 1.846 1.00 95.19 77 TYR A O 1
ATOM 617 N N . LEU A 1 78 ? -4.738 2.360 1.172 1.00 94.94 78 LEU A N 1
ATOM 618 C CA . LEU A 1 78 ? -4.157 1.995 2.468 1.00 94.94 78 LEU A CA 1
ATOM 619 C C . LEU A 1 78 ? -4.580 2.962 3.591 1.00 94.94 78 LEU A C 1
ATOM 621 O O . LEU A 1 78 ? -4.980 2.517 4.666 1.00 94.94 78 LEU A O 1
ATOM 625 N N . ASN A 1 79 ? -4.627 4.273 3.331 1.00 93.25 79 ASN A N 1
ATOM 626 C CA . ASN A 1 79 ? -5.172 5.251 4.285 1.00 93.25 79 ASN A CA 1
ATOM 627 C C . ASN A 1 79 ? -6.660 5.003 4.590 1.00 93.25 79 ASN A C 1
ATOM 629 O O . ASN A 1 79 ? -7.097 5.110 5.737 1.00 93.25 79 ASN A O 1
ATOM 633 N N . ARG A 1 80 ? -7.459 4.630 3.582 1.00 93.44 80 ARG A N 1
ATOM 634 C CA . ARG A 1 80 ? -8.868 4.253 3.783 1.00 93.44 80 ARG A CA 1
ATOM 635 C C . ARG A 1 80 ? -9.007 2.959 4.582 1.00 93.44 80 ARG A C 1
ATOM 637 O O . ARG A 1 80 ? -9.914 2.868 5.408 1.00 93.44 80 ARG A O 1
ATOM 644 N N . ALA A 1 81 ? -8.100 2.000 4.394 1.00 94.44 81 ALA A N 1
ATOM 645 C CA . ALA A 1 81 ? -8.035 0.798 5.215 1.00 94.44 81 ALA A CA 1
ATOM 646 C C . ALA A 1 81 ? -7.768 1.153 6.683 1.00 94.44 81 ALA A C 1
ATOM 648 O O . ALA A 1 81 ? -8.506 0.720 7.566 1.00 94.44 81 ALA A O 1
ATOM 649 N N . ALA A 1 82 ? -6.788 2.022 6.944 1.00 92.75 82 ALA A N 1
ATOM 650 C CA . ALA A 1 82 ? -6.495 2.512 8.287 1.00 92.75 82 ALA A CA 1
ATOM 651 C C . ALA A 1 82 ? -7.694 3.232 8.931 1.00 92.75 82 ALA A C 1
ATOM 653 O O . ALA A 1 82 ? -8.017 2.991 10.096 1.00 92.75 82 ALA A O 1
ATOM 654 N N . ALA A 1 83 ? -8.395 4.079 8.171 1.00 90.56 83 ALA A N 1
ATOM 655 C CA . ALA A 1 83 ? -9.603 4.751 8.642 1.00 90.56 83 ALA A CA 1
ATOM 656 C C . ALA A 1 83 ? -10.727 3.753 8.979 1.00 90.56 83 ALA A C 1
ATOM 658 O O . ALA A 1 83 ? -11.362 3.871 10.027 1.00 90.56 83 ALA A O 1
ATOM 659 N N . ALA A 1 84 ? -10.937 2.738 8.135 1.00 91.69 84 ALA A N 1
ATOM 660 C CA . ALA A 1 84 ? -11.920 1.684 8.374 1.00 91.69 84 ALA A CA 1
ATOM 661 C C . ALA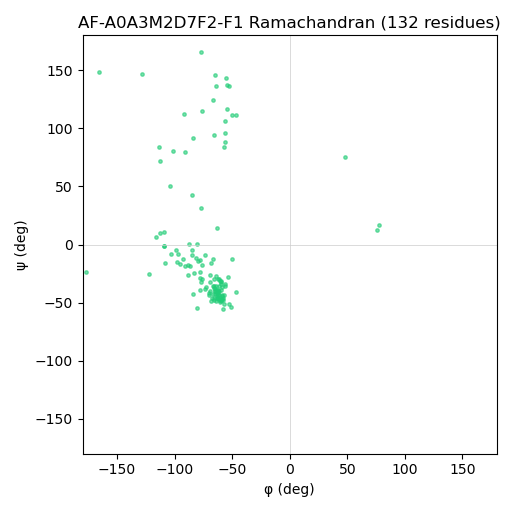 A 1 84 ? -11.575 0.836 9.612 1.00 91.69 84 ALA A C 1
ATOM 663 O O . ALA A 1 84 ? -12.458 0.564 10.425 1.00 91.69 84 ALA A O 1
ATOM 664 N N . MET A 1 85 ? -10.294 0.508 9.825 1.00 91.50 85 MET A N 1
ATOM 665 C CA . MET A 1 85 ? -9.834 -0.153 11.052 1.00 91.50 85 MET A CA 1
ATOM 666 C C . MET A 1 85 ? -10.113 0.690 12.296 1.00 91.50 85 MET A C 1
ATOM 668 O O . MET A 1 85 ? -10.621 0.171 13.287 1.00 91.50 85 MET A O 1
ATOM 672 N N . LYS A 1 86 ? -9.810 1.994 12.249 1.00 89.50 86 LYS A N 1
ATOM 673 C CA . LYS A 1 86 ? -10.073 2.919 13.362 1.00 89.50 86 LYS A CA 1
ATOM 674 C C . LYS A 1 86 ? -11.566 3.002 13.694 1.00 89.50 86 LYS A C 1
ATOM 676 O O . LYS A 1 86 ? -11.923 3.177 14.854 1.00 89.50 86 LYS A O 1
ATOM 681 N N . ALA A 1 87 ? -12.425 2.842 12.689 1.00 90.00 87 ALA A N 1
ATOM 682 C CA . ALA A 1 87 ? -13.874 2.760 12.845 1.00 90.00 87 ALA A CA 1
ATOM 683 C C . ALA A 1 87 ? -14.380 1.368 13.288 1.00 90.00 87 ALA A C 1
ATOM 685 O O . ALA A 1 87 ? -15.586 1.183 13.432 1.00 90.00 87 ALA A O 1
ATOM 686 N N . GLY A 1 88 ? -13.493 0.386 13.490 1.00 91.12 88 GLY A N 1
ATOM 687 C CA . GLY A 1 88 ? -13.849 -0.982 13.879 1.00 91.12 88 GLY A CA 1
ATOM 688 C C . GLY A 1 88 ? -14.424 -1.839 12.747 1.00 91.12 88 GLY A C 1
ATOM 689 O O . GLY A 1 88 ? -14.968 -2.908 13.013 1.00 91.12 88 GLY A O 1
ATOM 690 N N . ASN A 1 89 ? -14.317 -1.397 11.490 1.00 94.50 89 ASN A N 1
ATOM 691 C CA . ASN A 1 89 ? -14.827 -2.118 10.326 1.00 94.50 89 ASN A CA 1
ATOM 692 C C . ASN A 1 89 ? -13.692 -2.848 9.590 1.00 94.50 89 ASN A C 1
ATOM 694 O O . ASN A 1 89 ? -13.156 -2.364 8.589 1.00 94.50 89 ASN A O 1
ATOM 698 N N . SER A 1 90 ? -13.317 -4.016 10.111 1.00 93.12 90 SER A N 1
ATOM 699 C CA . SER A 1 90 ? -12.214 -4.823 9.577 1.00 93.12 90 SER A CA 1
ATOM 700 C C . SER A 1 90 ? -12.470 -5.341 8.159 1.00 93.12 90 SER A C 1
ATOM 702 O O . SER A 1 90 ? -11.542 -5.368 7.356 1.00 93.12 90 SER A O 1
ATOM 704 N N . ASP A 1 91 ? -13.710 -5.699 7.819 1.00 95.00 91 ASP A N 1
ATOM 705 C CA . ASP A 1 91 ? -14.045 -6.216 6.483 1.00 95.00 91 ASP A CA 1
ATOM 706 C C . ASP A 1 91 ? -13.874 -5.136 5.411 1.00 95.00 91 ASP A C 1
ATOM 708 O O . ASP A 1 91 ? -13.284 -5.367 4.354 1.00 95.00 91 ASP A O 1
ATOM 712 N N . LEU A 1 92 ? -14.322 -3.913 5.709 1.00 95.06 92 LEU A N 1
ATOM 713 C CA . LEU A 1 92 ? -14.105 -2.774 4.825 1.00 95.06 92 LEU A CA 1
ATOM 714 C C . LEU A 1 92 ? -12.617 -2.421 4.717 1.00 95.06 92 LEU A C 1
ATOM 716 O O . LEU A 1 92 ? -12.151 -2.065 3.635 1.00 95.06 92 LEU A O 1
ATOM 720 N N . ALA A 1 93 ? -11.868 -2.532 5.816 1.00 95.38 93 ALA A N 1
ATOM 721 C CA . ALA A 1 93 ? -10.432 -2.297 5.800 1.00 95.38 93 ALA A CA 1
ATOM 722 C C . ALA A 1 93 ? -9.699 -3.292 4.889 1.00 95.38 93 ALA A C 1
ATOM 724 O O . ALA A 1 93 ? -8.906 -2.863 4.050 1.00 95.38 93 ALA A O 1
ATOM 725 N N . LYS A 1 94 ? -10.026 -4.587 4.985 1.00 96.88 94 LYS A N 1
ATOM 726 C CA . LYS A 1 94 ? -9.507 -5.633 4.089 1.00 96.88 94 LYS A CA 1
ATOM 727 C C . LYS A 1 94 ? -9.843 -5.346 2.631 1.00 96.88 94 LYS A C 1
ATOM 729 O O . LYS A 1 94 ? -8.941 -5.284 1.809 1.00 96.88 94 LYS A O 1
ATOM 734 N N . SER A 1 95 ? -11.099 -5.005 2.338 1.00 97.31 95 SER A N 1
ATOM 735 C CA . SER A 1 95 ? -11.518 -4.642 0.977 1.00 97.31 95 SER A CA 1
ATOM 736 C C . SER A 1 95 ? -10.706 -3.483 0.382 1.00 97.31 95 SER A C 1
ATOM 738 O O . SER A 1 95 ? -10.483 -3.438 -0.828 1.00 97.31 95 SER A O 1
ATOM 740 N N . TYR A 1 96 ? -10.267 -2.518 1.194 1.00 97.62 96 TYR A N 1
ATOM 741 C CA . TYR A 1 96 ? -9.388 -1.457 0.707 1.00 97.62 96 TYR A CA 1
ATOM 742 C C . TYR A 1 96 ? -7.958 -1.934 0.452 1.00 97.62 96 TYR A C 1
ATOM 744 O O . TYR A 1 96 ? -7.366 -1.504 -0.534 1.00 97.62 96 TYR A O 1
ATOM 752 N N . VAL A 1 97 ? -7.418 -2.820 1.291 1.00 97.38 97 VAL A N 1
ATOM 753 C CA . VAL A 1 97 ? -6.115 -3.453 1.044 1.00 97.38 97 VAL A CA 1
ATOM 754 C C . VAL A 1 97 ? -6.149 -4.280 -0.242 1.00 97.38 97 VAL A C 1
ATOM 756 O O . VAL A 1 97 ? -5.277 -4.103 -1.088 1.00 97.38 97 VAL A O 1
ATOM 759 N N . ASP A 1 98 ? -7.192 -5.085 -0.448 1.00 97.88 98 ASP A N 1
ATOM 760 C CA . ASP A 1 98 ? -7.355 -5.899 -1.659 1.00 97.88 98 ASP A CA 1
ATOM 761 C C . ASP A 1 98 ? -7.357 -5.026 -2.919 1.00 97.88 98 ASP A C 1
ATOM 763 O O . ASP A 1 98 ? -6.599 -5.269 -3.853 1.00 97.88 98 ASP A O 1
ATOM 767 N N . ARG A 1 99 ? -8.105 -3.914 -2.910 1.00 97.69 99 ARG A N 1
ATOM 768 C CA . ARG A 1 99 ? -8.105 -2.937 -4.016 1.00 97.69 99 ARG A CA 1
ATOM 769 C C . ARG A 1 99 ? -6.745 -2.280 -4.249 1.00 97.69 99 ARG A C 1
ATOM 771 O O . ARG A 1 99 ? -6.461 -1.846 -5.364 1.00 97.69 99 ARG A O 1
ATOM 778 N N . ALA A 1 100 ? -5.924 -2.136 -3.210 1.00 96.50 100 ALA A N 1
ATOM 779 C CA . ALA A 1 100 ? -4.563 -1.635 -3.364 1.00 96.50 100 ALA A CA 1
ATOM 780 C C . ALA A 1 100 ? -3.685 -2.662 -4.098 1.00 96.50 100 ALA A C 1
ATOM 782 O O . ALA A 1 100 ? -2.924 -2.269 -4.980 1.00 96.50 100 ALA A O 1
ATOM 783 N N . PHE A 1 101 ? -3.833 -3.956 -3.797 1.00 97.00 101 PHE A N 1
ATOM 784 C CA . PHE A 1 101 ? -3.126 -5.031 -4.500 1.00 97.00 101 PHE A CA 1
ATOM 785 C C . PHE A 1 101 ? -3.625 -5.237 -5.932 1.00 97.00 101 PHE A C 1
ATOM 787 O O . PHE A 1 101 ? -2.804 -5.315 -6.841 1.00 97.00 101 PHE A O 1
ATOM 794 N N . GLU A 1 102 ? -4.937 -5.189 -6.170 1.00 96.69 102 GLU A N 1
ATOM 795 C CA . GLU A 1 102 ? -5.507 -5.228 -7.527 1.00 96.69 102 GLU A CA 1
ATOM 796 C C . GLU A 1 102 ? -4.942 -4.112 -8.423 1.00 96.69 102 GLU A C 1
ATOM 798 O O . GLU A 1 102 ? -4.729 -4.311 -9.615 1.00 96.69 102 GLU A O 1
ATOM 803 N N . LEU A 1 103 ? -4.671 -2.923 -7.870 1.00 94.56 103 LEU A N 1
ATOM 804 C CA . LEU A 1 103 ? -4.041 -1.837 -8.628 1.00 94.56 103 LEU A CA 1
ATOM 805 C C . LEU A 1 103 ? -2.578 -2.106 -8.979 1.00 94.56 103 LEU A C 1
ATOM 807 O O . LEU A 1 103 ? -2.110 -1.623 -10.010 1.00 94.56 103 LEU A O 1
ATOM 811 N N . ILE A 1 104 ? -1.852 -2.821 -8.121 1.00 94.00 104 ILE A N 1
ATOM 812 C CA . ILE A 1 104 ? -0.473 -3.225 -8.404 1.00 94.00 104 ILE A CA 1
ATOM 813 C C . ILE A 1 104 ? -0.485 -4.278 -9.514 1.00 94.00 104 ILE A C 1
ATOM 815 O O . ILE A 1 104 ? 0.276 -4.152 -10.469 1.00 94.00 104 ILE A O 1
ATOM 819 N N . GLU A 1 105 ? -1.403 -5.243 -9.445 1.00 94.50 105 GLU A N 1
ATOM 820 C CA . GLU A 1 105 ? -1.607 -6.253 -10.488 1.00 94.50 105 GLU A CA 1
ATOM 821 C C . GLU A 1 105 ? -1.976 -5.620 -11.837 1.00 94.50 105 GLU A C 1
ATOM 823 O O . GLU A 1 105 ? -1.298 -5.857 -12.833 1.00 94.50 105 GLU A O 1
ATOM 828 N N . GLN A 1 106 ? -2.944 -4.701 -11.860 1.00 92.94 106 GLN A N 1
ATOM 829 C CA . GLN A 1 106 ? -3.269 -3.930 -13.068 1.00 92.94 106 GLN A CA 1
ATOM 830 C C . GLN A 1 106 ? -2.074 -3.118 -13.581 1.00 92.94 106 GLN A C 1
ATOM 832 O O . GLN A 1 106 ? -1.947 -2.886 -14.780 1.00 92.94 106 GLN A O 1
ATOM 837 N N . GLY A 1 107 ? -1.190 -2.663 -12.691 1.00 90.12 107 GLY A N 1
ATOM 838 C CA . GLY A 1 107 ? 0.041 -1.991 -13.086 1.00 90.12 107 GLY A CA 1
ATOM 839 C C . GLY A 1 107 ? 1.007 -2.908 -13.839 1.00 90.12 107 GLY A C 1
ATOM 840 O O . GLY A 1 107 ? 1.707 -2.422 -14.724 1.00 90.12 107 GLY A O 1
ATOM 841 N N . VAL A 1 108 ? 1.006 -4.216 -13.563 1.00 91.12 108 VAL A N 1
ATOM 842 C CA . VAL A 1 108 ? 1.746 -5.204 -14.365 1.00 91.12 108 VAL A CA 1
ATOM 843 C C . VAL A 1 108 ? 1.119 -5.344 -15.749 1.00 91.12 108 VAL A C 1
ATOM 845 O O . VAL A 1 108 ? 1.822 -5.216 -16.750 1.00 91.12 108 VAL A O 1
ATOM 848 N N . ASP A 1 109 ? -0.205 -5.507 -15.821 1.00 91.06 109 ASP A N 1
ATOM 849 C CA . ASP A 1 109 ? -0.930 -5.644 -17.096 1.00 91.06 109 ASP A CA 1
ATOM 850 C C . ASP A 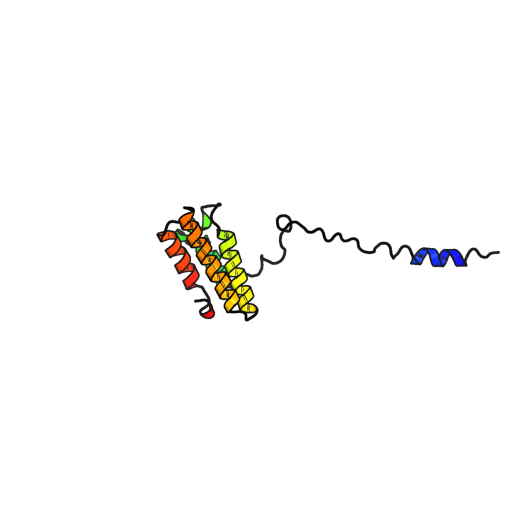1 109 ? -0.752 -4.424 -18.013 1.00 91.06 109 ASP A C 1
ATOM 852 O O . ASP A 1 109 ? -0.699 -4.542 -19.239 1.00 91.06 109 ASP A O 1
ATOM 856 N N . LEU A 1 110 ? -0.644 -3.235 -17.416 1.00 89.75 110 LEU A N 1
ATOM 857 C CA . LEU A 1 110 ? -0.423 -1.968 -18.115 1.00 89.75 110 LEU A CA 1
ATOM 858 C C . LEU A 1 110 ? 1.060 -1.675 -18.402 1.00 89.75 110 LEU A C 1
ATOM 860 O O . LEU A 1 110 ? 1.362 -0.684 -19.068 1.00 89.75 110 LEU A O 1
ATOM 864 N N . GLY A 1 111 ? 1.979 -2.522 -17.928 1.00 87.69 111 GLY A N 1
ATOM 865 C CA . GLY A 1 111 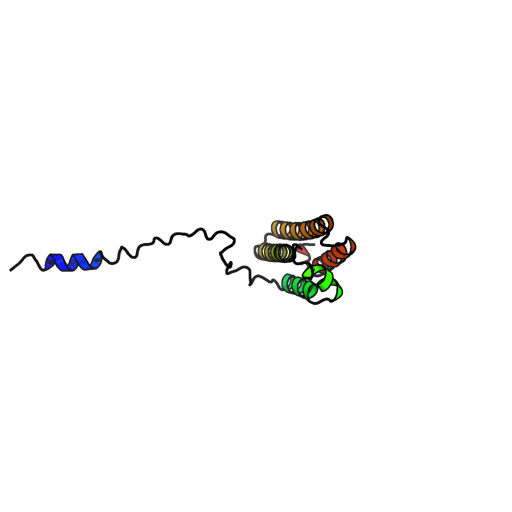? 3.420 -2.397 -18.150 1.00 87.69 111 GLY A CA 1
ATOM 866 C C . GLY A 1 111 ? 4.126 -1.346 -17.287 1.00 87.69 111 GLY A C 1
ATOM 867 O O . GLY A 1 111 ? 5.239 -0.948 -17.622 1.00 87.69 111 GLY A O 1
ATOM 868 N N . TYR A 1 112 ? 3.505 -0.888 -16.197 1.00 87.69 112 TYR A N 1
ATOM 869 C CA . TYR A 1 112 ? 4.132 0.004 -15.209 1.00 87.69 112 TYR A CA 1
ATOM 870 C C . TYR A 1 112 ? 5.077 -0.743 -14.265 1.00 87.69 112 TYR A C 1
ATOM 872 O O . TYR A 1 112 ? 6.036 -0.160 -13.767 1.00 87.69 112 TYR A O 1
ATOM 880 N N . TYR A 1 113 ? 4.806 -2.026 -14.024 1.00 87.00 113 TYR A N 1
ATOM 881 C CA . TYR A 1 113 ? 5.604 -2.901 -13.172 1.00 87.00 113 TYR A CA 1
ATOM 882 C C . TYR A 1 113 ? 5.955 -4.182 -13.931 1.00 87.00 113 TYR A C 1
ATOM 884 O O . TYR A 1 113 ? 5.156 -4.678 -14.725 1.00 87.00 113 TYR A O 1
ATOM 892 N N . SER A 1 114 ? 7.125 -4.760 -13.669 1.00 91.94 114 SER A N 1
ATOM 893 C CA . SER A 1 114 ? 7.355 -6.176 -13.970 1.00 91.94 114 SER A CA 1
ATOM 894 C C . SER A 1 114 ? 6.692 -7.074 -12.914 1.00 91.94 114 SER A C 1
ATOM 896 O O . SER A 1 114 ? 6.338 -6.622 -11.823 1.00 91.94 114 SER A O 1
ATOM 898 N N . GLU A 1 115 ? 6.562 -8.375 -13.188 1.00 93.50 115 GLU A N 1
ATOM 899 C CA . GLU A 1 115 ? 6.037 -9.314 -12.183 1.00 93.50 115 GLU A CA 1
ATOM 900 C C . GLU A 1 115 ? 6.934 -9.368 -10.930 1.00 93.50 115 GLU A C 1
ATOM 902 O O . GLU A 1 115 ? 6.440 -9.440 -9.806 1.00 93.50 115 GLU A O 1
ATOM 907 N N . SER A 1 116 ? 8.259 -9.262 -11.096 1.00 93.00 116 SER A N 1
ATOM 908 C CA . SER A 1 116 ? 9.196 -9.175 -9.967 1.00 93.00 116 SER A CA 1
ATOM 909 C C . SER A 1 116 ? 9.007 -7.903 -9.143 1.00 93.00 116 SER A C 1
ATOM 911 O O . SER A 1 116 ? 9.082 -7.954 -7.915 1.00 93.00 116 SER A O 1
ATOM 913 N N . ASP A 1 117 ? 8.717 -6.783 -9.806 1.00 91.75 117 ASP A N 1
ATOM 914 C CA . ASP A 1 117 ? 8.469 -5.499 -9.152 1.00 91.75 117 ASP A CA 1
ATOM 915 C C . ASP A 1 117 ? 7.202 -5.549 -8.302 1.00 91.75 117 ASP A C 1
ATOM 917 O O . ASP A 1 117 ? 7.220 -5.158 -7.134 1.00 91.75 117 ASP A O 1
ATOM 921 N N . LYS A 1 118 ? 6.117 -6.103 -8.861 1.00 92.88 118 LYS A N 1
ATOM 922 C CA . LYS A 1 118 ? 4.874 -6.366 -8.126 1.00 92.88 118 LYS A CA 1
ATOM 923 C C . LYS A 1 118 ? 5.154 -7.172 -6.864 1.00 92.88 118 LYS A C 1
ATOM 925 O O . LYS A 1 118 ? 4.738 -6.761 -5.784 1.00 92.88 118 LYS A O 1
ATOM 930 N N . VAL A 1 119 ? 5.873 -8.292 -6.977 1.00 95.12 119 VAL A N 1
ATOM 931 C CA . VAL A 1 119 ? 6.175 -9.154 -5.824 1.00 95.12 119 VAL A CA 1
ATOM 932 C C . VAL A 1 119 ? 6.941 -8.383 -4.748 1.00 95.12 119 VAL A C 1
ATOM 934 O O . VAL A 1 119 ? 6.584 -8.474 -3.573 1.00 95.12 119 VAL A O 1
ATOM 937 N N . ALA A 1 120 ? 7.949 -7.594 -5.128 1.00 93.69 120 ALA A N 1
ATOM 938 C CA . ALA A 1 120 ? 8.730 -6.799 -4.185 1.00 93.69 120 ALA A CA 1
ATOM 939 C C . ALA A 1 120 ? 7.872 -5.741 -3.464 1.00 93.69 120 ALA A C 1
ATOM 941 O O . ALA A 1 120 ? 7.922 -5.626 -2.234 1.00 93.69 120 ALA A O 1
ATOM 942 N N . VAL A 1 121 ? 7.040 -5.007 -4.211 1.00 92.94 121 VAL A N 1
ATOM 943 C CA . VAL A 1 121 ? 6.131 -3.986 -3.666 1.00 92.94 121 VAL A CA 1
ATOM 944 C C . VAL A 1 121 ? 5.092 -4.621 -2.739 1.00 92.94 121 VAL A C 1
ATOM 946 O O . VAL A 1 121 ? 4.911 -4.159 -1.611 1.00 92.94 121 VAL A O 1
ATOM 949 N N . GLU A 1 122 ? 4.439 -5.703 -3.166 1.00 95.00 122 GLU A N 1
ATOM 950 C CA . GLU A 1 122 ? 3.445 -6.403 -2.353 1.00 95.00 122 GLU A CA 1
ATOM 951 C C . GLU A 1 122 ? 4.039 -6.964 -1.062 1.00 95.00 122 GLU A C 1
ATOM 953 O O . GLU A 1 122 ? 3.420 -6.847 -0.006 1.00 95.00 122 GLU A O 1
ATOM 958 N N . GLN A 1 123 ? 5.225 -7.578 -1.124 1.00 95.12 123 GLN A N 1
ATOM 959 C CA . GLN A 1 123 ? 5.886 -8.129 0.058 1.00 95.12 123 GLN A CA 1
ATOM 960 C C . GLN A 1 123 ? 6.223 -7.039 1.072 1.00 95.12 123 GLN A C 1
ATOM 962 O O . GLN A 1 123 ? 6.008 -7.238 2.269 1.00 95.12 123 GLN A O 1
ATOM 967 N N . MET A 1 124 ? 6.700 -5.880 0.614 1.00 94.75 124 MET A N 1
ATOM 968 C CA . MET A 1 124 ? 6.958 -4.755 1.508 1.00 94.75 124 MET A CA 1
ATOM 969 C C . MET A 1 124 ? 5.652 -4.242 2.136 1.00 94.75 124 MET A C 1
ATOM 971 O O . MET A 1 124 ? 5.609 -4.049 3.349 1.00 94.75 124 MET A O 1
ATOM 975 N N . ILE A 1 125 ? 4.558 -4.113 1.371 1.00 94.81 125 ILE A N 1
ATOM 976 C CA . ILE A 1 125 ? 3.256 -3.708 1.932 1.00 94.81 125 ILE A CA 1
ATOM 977 C C . ILE A 1 125 ? 2.806 -4.730 2.985 1.00 94.81 125 ILE A C 1
ATOM 979 O O . ILE A 1 125 ? 2.492 -4.354 4.113 1.00 94.81 125 ILE A O 1
ATOM 983 N N . LYS A 1 126 ? 2.834 -6.028 2.651 1.00 96.12 126 LYS A N 1
ATOM 984 C CA . LYS A 1 126 ? 2.431 -7.132 3.541 1.00 96.12 126 LYS A CA 1
ATOM 985 C C . LYS A 1 126 ? 3.245 -7.176 4.832 1.00 96.12 126 LYS A C 1
ATOM 987 O O . LYS A 1 126 ? 2.683 -7.455 5.885 1.00 96.12 126 LYS A O 1
ATOM 992 N N . LYS A 1 127 ? 4.539 -6.853 4.776 1.00 95.44 127 LYS A N 1
ATOM 993 C CA . LYS A 1 127 ? 5.428 -6.799 5.946 1.00 95.44 127 LYS A CA 1
ATOM 994 C C . LYS A 1 127 ? 4.963 -5.797 7.009 1.00 95.44 127 LYS A C 1
ATOM 996 O O . LYS A 1 127 ? 5.193 -6.035 8.192 1.00 95.44 127 LYS A O 1
ATOM 1001 N N . HIS A 1 128 ? 4.330 -4.698 6.600 1.00 94.75 128 HIS A N 1
ATOM 1002 C CA . HIS A 1 128 ? 3.892 -3.623 7.499 1.00 94.75 128 HIS A CA 1
ATOM 1003 C C . HIS A 1 128 ? 2.377 -3.560 7.683 1.00 94.75 128 HIS A C 1
ATOM 1005 O O . HIS A 1 128 ? 1.889 -2.723 8.442 1.00 94.75 128 HIS A O 1
ATOM 1011 N N . LEU A 1 129 ? 1.619 -4.431 7.015 1.00 93.94 129 LEU A N 1
ATOM 1012 C CA . LEU A 1 129 ? 0.184 -4.519 7.234 1.00 93.94 129 LEU A CA 1
ATOM 1013 C C . LEU A 1 129 ? -0.105 -4.977 8.673 1.00 93.94 129 LEU A C 1
ATOM 1015 O O . LEU A 1 129 ? 0.505 -5.930 9.164 1.00 93.94 129 LEU A O 1
ATOM 1019 N N . PRO A 1 130 ? -1.073 -4.350 9.360 1.00 92.88 130 PRO A N 1
ATOM 1020 C CA . PRO A 1 130 ? -1.588 -4.873 10.615 1.00 92.88 130 PRO A CA 1
ATOM 1021 C C . PRO A 1 130 ? -2.064 -6.320 10.449 1.00 92.88 130 PRO A C 1
ATOM 1023 O O . PRO A 1 130 ? -2.782 -6.617 9.501 1.00 92.88 130 PRO A O 1
ATOM 1026 N N . GLN A 1 131 ? -1.761 -7.200 11.409 1.00 90.12 131 GLN A N 1
ATOM 1027 C CA . GLN A 1 131 ? -2.108 -8.632 11.343 1.00 90.12 131 GLN A CA 1
ATOM 1028 C C . GLN A 1 131 ? -3.603 -8.902 11.091 1.00 90.12 131 GLN A C 1
ATOM 1030 O O . GLN A 1 131 ? -3.962 -9.925 10.518 1.00 90.12 131 GLN A O 1
ATOM 1035 N N . ALA A 1 132 ? -4.483 -7.991 11.512 1.00 85.50 132 ALA A N 1
ATOM 1036 C CA . ALA A 1 132 ? -5.921 -8.084 11.267 1.00 85.50 132 ALA A CA 1
ATOM 1037 C C . ALA A 1 132 ? -6.315 -7.916 9.783 1.00 85.50 132 ALA A C 1
ATOM 1039 O O . ALA A 1 132 ? -7.449 -8.233 9.430 1.00 85.50 132 ALA A O 1
ATOM 1040 N N . LEU A 1 133 ? -5.410 -7.399 8.945 1.00 86.50 133 LEU A N 1
ATOM 1041 C CA . LEU A 1 133 ? -5.579 -7.149 7.509 1.00 86.50 133 LEU A CA 1
ATOM 1042 C C . LEU A 1 133 ? -4.764 -8.100 6.620 1.00 86.50 133 LEU A C 1
ATOM 1044 O O . LEU A 1 133 ? -4.833 -7.973 5.399 1.00 86.50 133 LEU A O 1
ATOM 1048 N N . VAL A 1 134 ? -3.987 -9.000 7.227 1.00 81.31 134 VAL A N 1
ATOM 1049 C CA . VAL A 1 134 ? -3.263 -10.082 6.541 1.00 81.31 134 VAL A CA 1
ATOM 1050 C C . VAL A 1 134 ? -4.199 -11.268 6.286 1.00 81.31 134 VAL A C 1
ATOM 1052 O O . VAL A 1 134 ? -5.285 -11.332 6.920 1.00 81.31 134 VAL A O 1
#

Solvent-accessible surface area (backbone atoms only — not comparable to full-atom values): 7944 Å² total; per-residue (Å²): 141,65,90,65,70,75,60,60,73,62,63,71,68,63,70,73,66,77,82,61,81,77,73,68,80,67,77,61,55,88,87,72,52,80,70,90,64,80,86,73,52,61,49,70,51,52,46,49,44,55,46,47,38,64,64,36,72,75,42,19,63,57,54,64,62,48,90,83,48,64,48,74,57,32,55,49,25,45,34,49,14,50,53,27,45,76,71,71,36,53,70,62,13,34,55,24,46,52,55,26,50,52,51,46,53,50,28,35,80,73,64,64,32,52,73,67,49,41,52,55,54,50,52,54,48,59,72,51,49,56,77,88,63,106

Sequence (134 aa):
MDRTVKLIAIAMALTALMWGGWSSMGYTADWISPVPEEANLQSDWVATINNELSTNEDLRWIFTNDPRAPQSKIIRYLNRAAAAMKAGNSDLAKSYVDRAFELIEQGVDLGYYSESDKVAVEQMIKKHLPQALV

Mean predicted aligned error: 13.78 Å

Nearest PDB structures (foldseek):
  1yxr-assembly1_A  TM=6.631E-01  e=2.410E-01  Homo sapiens
  2k3w-assembly1_A  TM=6.720E-01  e=4.844E-01  Homo sapiens
  4u7y-assembly1_A  TM=6.346E-01  e=6.867E-01  Homo sapiens
  4dwl-assembly1_D  TM=6.332E-01  e=3.221E+00  Rauchvirus BPP1
  7nsn-assembly1_A  TM=4.788E-01  e=1.313E+00  Neobacillus novalis

Foldseek 3Di:
DDPPPVVPVVVVVVVVPVVDDPPPPPPPPPVRDPPPPLVPQPDVLLVQLVCCCCPVPVNNCQQVVDPPQCNVQLSSLQSVLSVCVVVVNLVSSLVSNVVSLVSLVVCCVVVSHPPVSSVVSVVSSVVSDDPSND